Protein AF-A0A2G9XYY9-F1 (afdb_monomer_lite)

Sequence (119 aa):
TSRQIVRVVRNAGAKEIYFAISAPPIRNPCYYGIDMQTRSELIAREKSVEEIREVLKADALIYQTLDGLTRAIGKESFCRACFDGDYPTKIKGKEMLEIEEKRKKVTRKKTAGADLFDV

Structure (mmCIF, N/CA/C/O backbone):
data_AF-A0A2G9XYY9-F1
#
_entry.id   AF-A0A2G9XYY9-F1
#
loop_
_atom_site.group_PDB
_atom_site.id
_atom_site.type_symbol
_atom_site.label_atom_id
_atom_site.label_alt_id
_atom_site.label_comp_id
_atom_site.label_asym_id
_atom_site.label_entity_id
_atom_site.label_seq_id
_atom_site.pdbx_PDB_ins_code
_atom_site.Cartn_x
_atom_site.Cartn_y
_atom_site.Cartn_z
_atom_site.occupancy
_atom_site.B_iso_or_equiv
_atom_site.auth_seq_id
_atom_site.auth_comp_id
_atom_site.auth_asym_id
_atom_site.auth_atom_id
_atom_site.pdbx_PDB_model_num
ATOM 1 N N . THR A 1 1 ? 0.340 10.298 8.185 1.00 91.81 1 THR A N 1
ATOM 2 C CA . THR A 1 1 ? -1.094 10.416 7.848 1.00 91.81 1 THR A CA 1
ATOM 3 C C . THR A 1 1 ? -1.970 9.340 8.471 1.00 91.81 1 THR A C 1
ATOM 5 O O . THR A 1 1 ? -2.588 9.639 9.480 1.00 91.81 1 THR A O 1
ATOM 8 N N . SER A 1 2 ? -2.036 8.097 7.969 1.00 94.62 2 SER A N 1
ATOM 9 C CA . SER A 1 2 ? -3.070 7.127 8.407 1.00 94.62 2 SER A CA 1
ATOM 10 C C . SER A 1 2 ? -3.097 6.858 9.918 1.00 94.62 2 SER A C 1
ATOM 12 O O . SER A 1 2 ? -4.161 6.890 10.523 1.00 94.62 2 SER A O 1
ATOM 14 N N . ARG A 1 3 ? -1.933 6.720 10.569 1.00 95.25 3 ARG A N 1
ATOM 15 C CA . ARG A 1 3 ? -1.839 6.594 12.037 1.00 95.25 3 ARG A CA 1
ATOM 16 C C . ARG A 1 3 ? -2.410 7.811 12.786 1.00 95.25 3 ARG A C 1
ATOM 18 O O . ARG A 1 3 ? -3.004 7.658 13.847 1.00 95.25 3 ARG A O 1
ATOM 25 N N . GLN A 1 4 ? -2.235 9.022 12.250 1.00 96.94 4 GLN A N 1
ATOM 26 C CA . GLN A 1 4 ? -2.807 10.240 12.838 1.00 96.94 4 GLN A CA 1
ATOM 27 C C . GLN A 1 4 ? -4.328 10.266 12.665 1.00 96.94 4 GLN A C 1
ATOM 29 O O . GLN A 1 4 ? -5.018 10.638 13.606 1.00 96.94 4 GLN A O 1
ATOM 34 N N . ILE A 1 5 ? -4.845 9.811 11.517 1.00 97.44 5 ILE A N 1
ATOM 35 C CA . ILE A 1 5 ? -6.292 9.675 11.282 1.00 97.44 5 ILE A CA 1
ATOM 36 C C . ILE A 1 5 ? -6.899 8.712 12.304 1.00 97.44 5 ILE A C 1
ATOM 38 O O . ILE A 1 5 ? -7.850 9.079 12.986 1.00 97.44 5 ILE A O 1
ATOM 42 N N . VAL A 1 6 ? -6.306 7.525 12.482 1.00 97.25 6 VAL A N 1
ATOM 43 C CA . VAL A 1 6 ? -6.752 6.556 13.499 1.00 97.25 6 VAL A CA 1
ATOM 44 C C . VAL A 1 6 ? -6.750 7.184 14.897 1.00 97.25 6 VAL A C 1
ATOM 46 O O . VAL A 1 6 ? -7.718 7.035 15.636 1.00 97.25 6 VAL A O 1
ATOM 49 N N . ARG A 1 7 ? -5.705 7.946 15.249 1.00 97.12 7 ARG A N 1
ATOM 50 C CA . ARG A 1 7 ? -5.627 8.666 16.531 1.00 97.12 7 ARG A CA 1
ATOM 51 C C . ARG A 1 7 ? -6.758 9.685 16.700 1.00 97.12 7 ARG A C 1
ATOM 53 O O . ARG A 1 7 ? -7.386 9.703 17.751 1.00 97.12 7 ARG A O 1
ATOM 60 N N . VAL A 1 8 ? -7.021 10.517 15.691 1.00 97.94 8 VAL A N 1
ATOM 61 C CA . VAL A 1 8 ? -8.090 11.531 15.743 1.00 97.94 8 VAL A CA 1
ATOM 62 C C . VAL A 1 8 ? -9.458 10.868 15.903 1.00 97.94 8 VAL A C 1
ATOM 64 O O . VAL A 1 8 ? -10.220 11.253 16.784 1.00 97.94 8 VAL A O 1
ATOM 67 N N . VAL A 1 9 ? -9.741 9.830 15.113 1.00 97.75 9 VAL A N 1
ATOM 68 C CA . VAL A 1 9 ? -11.008 9.085 15.181 1.00 97.75 9 VAL A CA 1
ATOM 69 C C . VAL A 1 9 ? -11.178 8.402 16.541 1.00 97.75 9 VAL A C 1
ATOM 71 O O . VAL A 1 9 ? -12.265 8.429 17.113 1.00 97.75 9 VAL A O 1
ATOM 74 N N . ARG A 1 10 ? -10.103 7.842 17.111 1.00 97.12 10 ARG A N 1
ATOM 75 C CA . ARG A 1 10 ? -10.142 7.242 18.452 1.00 97.12 10 ARG A CA 1
ATOM 76 C C . ARG A 1 10 ? -10.448 8.279 19.527 1.00 97.12 10 ARG A C 1
ATOM 78 O O . ARG A 1 10 ? -11.303 8.037 20.372 1.00 97.12 10 ARG A O 1
ATOM 85 N N . ASN A 1 11 ? -9.784 9.432 19.474 1.00 97.62 11 ASN A N 1
ATOM 86 C CA . ASN A 1 11 ? -9.990 10.521 20.429 1.00 97.62 11 ASN A CA 1
ATOM 87 C C . ASN A 1 11 ? -11.410 11.104 20.359 1.00 97.62 11 ASN A C 1
ATOM 89 O O . ASN A 1 11 ? -11.893 11.638 21.351 1.00 97.62 11 ASN A O 1
ATOM 93 N N . ALA A 1 12 ? -12.093 10.963 19.220 1.00 98.12 12 ALA A N 1
ATOM 94 C CA . ALA A 1 12 ? -13.499 11.327 19.062 1.00 98.12 12 ALA A CA 1
ATOM 95 C C . ALA A 1 12 ? -14.484 10.319 19.698 1.00 98.12 12 ALA A C 1
ATOM 97 O O . ALA A 1 12 ? -15.692 10.519 19.612 1.00 98.12 12 ALA A O 1
ATOM 98 N N . GLY A 1 13 ? -13.999 9.242 20.331 1.00 98.19 13 GLY A N 1
ATOM 99 C CA . GLY A 1 13 ? -14.830 8.272 21.055 1.00 98.19 13 GLY A CA 1
ATOM 100 C C . GLY A 1 13 ? -15.205 7.016 20.264 1.00 98.19 13 GLY A C 1
ATOM 101 O O . GLY A 1 13 ? -16.095 6.277 20.682 1.00 98.19 13 GLY A O 1
ATOM 102 N N . ALA A 1 14 ?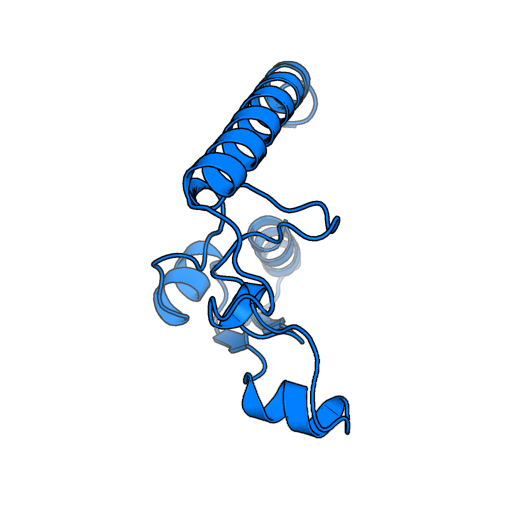 -14.549 6.740 19.131 1.00 98.31 14 ALA A N 1
ATOM 103 C CA . ALA A 1 14 ? -14.812 5.524 18.362 1.00 98.31 14 ALA A CA 1
ATOM 104 C C . ALA A 1 14 ? -14.470 4.249 19.161 1.00 98.31 14 ALA A C 1
ATOM 106 O O . ALA A 1 14 ? -13.325 4.054 19.587 1.00 98.31 14 ALA A O 1
ATOM 107 N N . LYS A 1 15 ? -15.455 3.348 19.308 1.00 98.19 15 LYS A N 1
ATOM 108 C CA . LYS A 1 15 ? -15.281 2.042 19.969 1.00 98.19 15 LYS A CA 1
ATOM 109 C C . LYS A 1 15 ? -14.321 1.140 19.193 1.00 98.19 15 LYS A C 1
ATOM 111 O O . LYS A 1 15 ? -13.408 0.573 19.781 1.00 98.19 15 LYS A O 1
ATOM 116 N N . GLU A 1 16 ? -14.495 1.060 17.879 1.00 98.38 16 GLU A N 1
ATOM 117 C CA . GLU A 1 16 ? -13.666 0.268 16.967 1.00 98.38 16 GLU A CA 1
ATOM 118 C C . GLU A 1 16 ? -13.381 1.065 15.689 1.00 98.38 16 GLU A C 1
ATOM 120 O O . GLU A 1 16 ? -14.191 1.891 15.262 1.00 98.38 16 GLU A O 1
ATOM 125 N N . ILE A 1 17 ? -12.217 0.836 15.086 1.00 98.38 17 ILE A N 1
ATOM 126 C CA . ILE A 1 17 ? -11.719 1.515 13.894 1.00 98.38 17 ILE A CA 1
ATOM 127 C C . ILE A 1 17 ? -11.264 0.461 12.888 1.00 98.38 17 ILE A C 1
ATOM 129 O O . ILE A 1 17 ? -10.208 -0.159 13.032 1.00 98.38 17 ILE A O 1
ATOM 133 N N . TYR A 1 18 ? -12.052 0.326 11.826 1.00 98.25 18 TYR A N 1
ATOM 134 C CA . TYR A 1 18 ? -11.772 -0.521 10.674 1.00 98.25 18 TYR A CA 1
ATOM 135 C C . TYR A 1 18 ? -11.195 0.353 9.560 1.00 98.25 18 TYR A C 1
ATOM 137 O O . TYR A 1 18 ? -11.857 1.273 9.079 1.00 98.25 18 TYR A O 1
ATOM 145 N N . PHE A 1 19 ? -9.952 0.097 9.157 1.00 98.00 19 PHE A N 1
ATOM 146 C CA . PHE A 1 19 ? -9.265 0.892 8.143 1.00 98.00 19 PHE A CA 1
ATOM 147 C C . PHE A 1 19 ? -9.194 0.109 6.827 1.00 98.00 19 PHE A C 1
ATOM 149 O O . PHE A 1 19 ? -8.500 -0.900 6.743 1.00 98.00 19 PHE A O 1
ATOM 156 N N . ALA A 1 20 ? -9.902 0.563 5.793 1.00 97.88 20 ALA A N 1
ATOM 157 C CA . ALA A 1 20 ? -9.919 -0.082 4.479 1.00 97.88 20 ALA A CA 1
ATOM 158 C C . ALA A 1 20 ? -9.199 0.776 3.430 1.00 97.88 20 ALA A C 1
ATOM 160 O O . ALA A 1 20 ? -9.451 1.975 3.312 1.00 97.88 20 ALA A O 1
ATOM 161 N N . ILE A 1 21 ? -8.303 0.161 2.662 1.00 97.75 21 ILE A N 1
ATOM 162 C CA . ILE A 1 21 ? -7.485 0.817 1.639 1.00 97.75 21 ILE A CA 1
ATOM 163 C C . ILE A 1 21 ? -7.879 0.270 0.267 1.00 97.75 21 ILE A C 1
ATOM 165 O O . ILE A 1 21 ? -7.818 -0.933 0.018 1.00 97.75 21 ILE A O 1
ATOM 169 N N . SER A 1 22 ? -8.249 1.171 -0.644 1.00 96.81 22 SER A N 1
ATOM 170 C CA . SER A 1 22 ? -8.749 0.856 -1.992 1.00 96.81 22 SER A CA 1
ATOM 171 C C . SER A 1 22 ? -7.677 0.390 -2.987 1.00 96.81 22 SER A C 1
ATOM 173 O O . SER A 1 22 ? -7.991 0.099 -4.138 1.00 96.81 22 SER A O 1
ATOM 175 N N . ALA A 1 23 ? -6.424 0.291 -2.552 1.00 96.62 23 ALA A N 1
ATOM 176 C CA . ALA A 1 23 ? -5.297 -0.199 -3.335 1.00 96.62 23 ALA A CA 1
ATOM 177 C C . ALA A 1 23 ? -4.616 -1.375 -2.616 1.00 96.62 23 ALA A C 1
ATOM 179 O O . ALA A 1 23 ? -4.716 -1.463 -1.391 1.00 96.62 23 ALA A O 1
ATOM 180 N N . PRO A 1 24 ? -3.897 -2.254 -3.333 1.00 97.69 24 PRO A N 1
ATOM 181 C CA . PRO A 1 24 ? -2.995 -3.215 -2.713 1.00 97.69 24 PRO A CA 1
ATOM 182 C C . PRO A 1 24 ? -1.860 -2.531 -1.935 1.00 97.69 24 PRO A C 1
ATOM 184 O O . PRO A 1 24 ? -1.574 -1.349 -2.162 1.00 97.69 24 PRO A O 1
ATOM 187 N N . PRO A 1 25 ? -1.171 -3.255 -1.034 1.00 97.62 25 PRO A N 1
ATOM 188 C CA . PRO A 1 25 ? -0.015 -2.714 -0.334 1.00 97.62 25 PRO A CA 1
ATOM 189 C C . PRO A 1 25 ? 1.060 -2.249 -1.322 1.00 97.62 25 PRO A C 1
ATOM 191 O O . PRO A 1 25 ? 1.522 -3.016 -2.166 1.00 97.62 25 PRO A O 1
ATOM 194 N N . ILE A 1 26 ? 1.470 -0.988 -1.205 1.00 97.50 26 ILE A N 1
ATOM 195 C CA . ILE A 1 26 ? 2.537 -0.409 -2.024 1.00 97.50 26 ILE A CA 1
ATOM 196 C C . ILE A 1 26 ? 3.883 -0.868 -1.466 1.00 97.50 26 ILE A C 1
ATOM 198 O O . ILE A 1 26 ? 4.298 -0.428 -0.391 1.00 97.50 26 ILE A O 1
ATOM 202 N N . ARG A 1 27 ? 4.568 -1.747 -2.198 1.00 96.25 27 ARG A N 1
ATOM 203 C CA . ARG A 1 27 ? 5.832 -2.364 -1.765 1.00 96.25 27 ARG A CA 1
ATOM 204 C C . ARG A 1 27 ? 7.053 -1.820 -2.491 1.00 96.25 27 ARG A C 1
ATOM 206 O O . ARG A 1 27 ? 8.162 -1.917 -1.965 1.00 96.25 27 ARG A O 1
ATOM 213 N N . ASN A 1 28 ? 6.847 -1.225 -3.663 1.00 95.69 28 ASN A N 1
ATOM 214 C CA . ASN A 1 28 ? 7.917 -0.741 -4.522 1.00 95.69 28 ASN A CA 1
ATOM 215 C C . ASN A 1 28 ? 7.668 0.713 -4.954 1.00 95.69 28 ASN A C 1
ATOM 217 O O . ASN A 1 28 ? 6.519 1.109 -5.170 1.00 95.69 28 ASN A O 1
ATOM 221 N N . PRO A 1 29 ? 8.728 1.526 -5.086 1.00 95.38 29 PRO A N 1
ATOM 222 C CA . PRO A 1 29 ? 8.614 2.896 -5.572 1.00 95.38 29 PRO A CA 1
ATOM 223 C C . PRO A 1 29 ? 8.329 2.936 -7.081 1.00 95.38 29 PRO A C 1
ATOM 225 O O . PRO A 1 29 ? 8.786 2.091 -7.850 1.00 95.38 29 PRO A O 1
ATOM 228 N N . CYS A 1 30 ? 7.616 3.957 -7.547 1.00 94.88 30 CYS A N 1
ATOM 229 C CA . CYS A 1 30 ? 7.466 4.200 -8.980 1.00 94.88 30 CYS A CA 1
ATOM 230 C C . CYS A 1 30 ? 8.731 4.855 -9.550 1.00 94.88 30 CYS A C 1
ATOM 232 O O . CYS A 1 30 ? 9.322 5.723 -8.908 1.00 94.88 30 CYS A O 1
ATOM 234 N N . TYR A 1 31 ? 9.100 4.509 -10.784 1.00 93.44 31 TYR A N 1
ATOM 235 C CA . TYR A 1 31 ? 10.180 5.159 -11.541 1.00 93.44 31 TYR A CA 1
ATOM 236 C C . TYR A 1 31 ? 9.688 5.824 -12.837 1.00 93.44 31 TYR A C 1
ATOM 238 O O . TYR A 1 31 ? 10.488 6.289 -13.640 1.00 93.44 31 TYR A O 1
ATOM 246 N N . TYR A 1 32 ? 8.368 5.904 -13.027 1.00 92.88 32 TYR A N 1
ATOM 247 C CA . TYR A 1 32 ? 7.716 6.394 -14.248 1.00 92.88 32 TYR A CA 1
ATOM 248 C C . TYR A 1 32 ? 7.008 7.743 -14.070 1.00 92.88 32 TYR A C 1
ATOM 250 O O . TYR A 1 32 ? 6.078 8.059 -14.802 1.00 92.88 32 TYR A O 1
ATOM 258 N N . GLY A 1 33 ? 7.429 8.538 -13.083 1.00 89.88 33 GLY A N 1
ATOM 259 C CA . GLY A 1 33 ? 6.952 9.914 -12.899 1.00 89.88 33 GLY A CA 1
ATOM 260 C C . GLY A 1 33 ? 5.903 10.119 -11.805 1.00 89.88 33 GLY A C 1
ATOM 261 O O . GLY A 1 33 ? 5.612 11.266 -11.484 1.00 89.88 33 GLY A O 1
ATOM 262 N N . ILE A 1 34 ? 5.387 9.059 -11.172 1.00 93.44 34 ILE A N 1
ATOM 263 C CA . ILE A 1 34 ? 4.604 9.216 -9.936 1.00 93.44 34 ILE A CA 1
ATOM 264 C C . ILE A 1 34 ? 5.564 9.535 -8.784 1.00 93.44 34 ILE A C 1
ATOM 266 O O . ILE A 1 34 ? 6.514 8.784 -8.529 1.00 93.44 34 ILE A O 1
ATOM 270 N N . ASP A 1 35 ? 5.320 10.654 -8.099 1.00 91.31 35 ASP A N 1
ATOM 271 C CA . ASP A 1 35 ? 6.072 11.035 -6.905 1.00 91.31 35 ASP A CA 1
ATOM 272 C C . ASP A 1 35 ? 5.697 10.115 -5.737 1.00 91.31 35 ASP A C 1
ATOM 274 O O . ASP A 1 35 ? 4.534 10.010 -5.349 1.00 91.31 35 ASP A O 1
ATOM 278 N N . MET A 1 36 ? 6.687 9.399 -5.211 1.00 91.25 36 MET A N 1
ATOM 279 C CA . MET A 1 36 ? 6.525 8.406 -4.153 1.00 91.25 36 MET A CA 1
ATOM 280 C C . MET A 1 36 ? 7.708 8.483 -3.199 1.00 91.25 36 MET A C 1
ATOM 282 O O . MET A 1 36 ? 8.810 8.876 -3.593 1.00 91.25 36 MET A O 1
ATOM 286 N N . GLN A 1 37 ? 7.489 8.053 -1.955 1.00 90.44 37 GLN A N 1
ATOM 287 C CA . GLN A 1 37 ? 8.588 7.889 -1.013 1.00 90.44 37 GLN A CA 1
ATOM 288 C C . GLN A 1 37 ? 9.589 6.837 -1.501 1.00 90.44 37 GLN A C 1
ATOM 290 O O . GLN A 1 37 ? 9.285 5.986 -2.343 1.00 90.44 37 GLN A O 1
ATOM 295 N N . THR A 1 38 ? 10.791 6.889 -0.938 1.00 92.31 38 THR A N 1
ATOM 296 C CA . THR A 1 38 ? 11.831 5.903 -1.220 1.00 92.31 38 THR A CA 1
ATOM 297 C C . THR A 1 38 ? 11.429 4.528 -0.719 1.00 92.31 38 THR A C 1
ATOM 299 O O . THR A 1 38 ? 10.630 4.391 0.212 1.00 92.31 38 THR A O 1
ATOM 302 N N . ARG A 1 39 ? 12.046 3.482 -1.268 1.00 91.12 39 ARG A N 1
ATOM 303 C CA . ARG A 1 39 ? 11.760 2.101 -0.866 1.00 91.12 39 ARG A CA 1
ATOM 304 C C . ARG A 1 39 ? 11.880 1.905 0.649 1.00 91.12 39 ARG A C 1
ATOM 306 O O . ARG A 1 39 ? 11.056 1.218 1.235 1.00 91.12 39 ARG A O 1
ATOM 313 N N . SER A 1 40 ? 12.874 2.518 1.297 1.00 90.81 40 SER A N 1
ATOM 314 C CA . SER A 1 40 ? 13.077 2.454 2.757 1.00 90.81 40 SER A CA 1
ATOM 315 C C . SER A 1 40 ? 11.980 3.119 3.591 1.00 90.81 40 SER A C 1
ATOM 317 O O . SER A 1 40 ? 11.833 2.784 4.760 1.00 90.81 40 SER A O 1
ATOM 319 N N . GLU A 1 41 ? 11.230 4.053 3.016 1.00 91.88 41 GLU A N 1
ATOM 320 C CA . GLU A 1 41 ? 10.179 4.805 3.708 1.00 91.88 41 GLU A CA 1
ATOM 321 C C . GLU A 1 41 ? 8.794 4.159 3.542 1.00 91.88 41 GLU A C 1
ATOM 323 O O . GLU A 1 41 ? 7.863 4.482 4.282 1.00 91.88 41 GLU A O 1
ATOM 328 N N . LEU A 1 42 ? 8.639 3.231 2.590 1.00 94.62 42 LEU A N 1
ATOM 329 C CA . LEU A 1 42 ? 7.389 2.509 2.375 1.00 94.62 42 LEU A CA 1
ATOM 330 C C . LEU A 1 42 ? 7.119 1.538 3.529 1.00 94.62 42 LEU A C 1
ATOM 332 O O . LEU A 1 42 ? 7.828 0.549 3.721 1.00 94.62 42 LEU A O 1
ATOM 336 N N . ILE A 1 43 ? 6.032 1.777 4.264 1.00 95.44 43 ILE A N 1
ATOM 337 C CA . ILE A 1 43 ? 5.647 0.956 5.420 1.00 95.44 43 ILE A CA 1
ATOM 338 C C . ILE A 1 43 ? 5.429 -0.521 5.061 1.00 95.44 43 ILE A C 1
ATOM 340 O O . ILE A 1 43 ? 5.779 -1.389 5.857 1.00 95.44 43 ILE A O 1
ATOM 344 N N . ALA A 1 44 ? 4.895 -0.793 3.867 1.00 96.25 44 ALA A N 1
ATOM 345 C CA . ALA A 1 44 ? 4.529 -2.130 3.407 1.00 96.25 44 ALA A CA 1
ATOM 346 C C . ALA A 1 44 ? 5.646 -2.861 2.643 1.00 96.25 44 ALA A C 1
ATOM 348 O O . ALA A 1 44 ? 5.425 -3.976 2.178 1.00 96.25 44 ALA A O 1
ATOM 349 N N . ARG A 1 45 ? 6.838 -2.257 2.516 1.00 94.69 45 ARG A N 1
ATOM 350 C CA . ARG A 1 45 ? 7.992 -2.855 1.822 1.00 94.69 45 ARG A CA 1
ATOM 351 C C . ARG A 1 45 ? 8.307 -4.262 2.343 1.00 94.69 45 ARG A C 1
ATOM 353 O O . ARG A 1 45 ? 8.527 -5.162 1.543 1.00 94.69 45 ARG A O 1
ATOM 360 N N . GLU A 1 46 ? 8.357 -4.419 3.666 1.00 91.88 46 GLU A N 1
ATOM 361 C CA . GLU A 1 46 ? 8.744 -5.671 4.347 1.00 91.88 46 GLU A CA 1
ATOM 362 C C . GLU A 1 46 ? 7.755 -6.097 5.438 1.00 91.88 46 GLU A C 1
ATOM 364 O O . GLU A 1 46 ? 7.916 -7.166 6.011 1.00 91.88 46 GLU A O 1
ATOM 369 N N . LYS A 1 47 ? 6.723 -5.290 5.713 1.00 95.88 47 LYS A N 1
ATOM 370 C CA . LYS A 1 47 ? 5.702 -5.618 6.711 1.00 95.88 47 LYS A CA 1
ATOM 371 C C . LYS A 1 47 ? 4.533 -6.375 6.089 1.00 95.88 47 LYS A C 1
ATOM 373 O O . LYS A 1 47 ? 4.043 -6.023 5.010 1.00 95.88 47 LYS A O 1
ATOM 378 N N . SER A 1 48 ? 4.049 -7.370 6.813 1.00 97.31 48 SER A N 1
ATOM 379 C CA . SER A 1 48 ? 2.746 -7.997 6.620 1.00 97.31 48 SER A CA 1
ATOM 380 C C . SER A 1 48 ? 1.606 -7.008 6.896 1.00 97.31 48 SER A C 1
ATOM 382 O O . SER A 1 48 ? 1.793 -5.956 7.508 1.00 97.31 48 SER A O 1
ATOM 384 N N . VAL A 1 49 ? 0.393 -7.342 6.446 1.00 97.06 49 VAL A N 1
ATOM 385 C CA . VAL A 1 49 ? -0.802 -6.521 6.719 1.00 97.06 49 VAL A CA 1
ATOM 386 C C . VAL A 1 49 ? -1.041 -6.381 8.223 1.00 97.06 49 VAL A C 1
ATOM 388 O O . VAL A 1 49 ? -1.395 -5.297 8.678 1.00 97.06 49 VAL A O 1
ATOM 391 N N . GLU A 1 50 ? -0.778 -7.437 8.989 1.00 98.00 50 GLU A N 1
ATOM 392 C CA . GLU A 1 50 ? -0.957 -7.439 10.439 1.00 98.00 50 GLU A CA 1
ATOM 393 C C . GLU A 1 50 ? 0.024 -6.488 11.137 1.00 98.00 50 GLU A C 1
ATOM 395 O O . GLU A 1 50 ? -0.390 -5.609 11.888 1.00 98.00 50 GLU A O 1
ATOM 400 N N . GLU A 1 51 ? 1.309 -6.541 10.785 1.00 98.25 51 GLU A N 1
ATOM 401 C CA . GLU A 1 51 ? 2.305 -5.601 11.320 1.00 98.25 51 GLU A CA 1
ATOM 402 C C . GLU A 1 51 ? 1.980 -4.144 10.943 1.00 98.25 51 GLU A C 1
ATOM 404 O O . GLU A 1 51 ? 2.228 -3.211 11.710 1.00 98.25 51 GLU A O 1
ATOM 409 N N . ILE A 1 52 ? 1.404 -3.903 9.758 1.00 98.00 52 ILE A N 1
ATOM 410 C CA . ILE A 1 52 ? 0.956 -2.556 9.374 1.00 98.00 52 ILE A CA 1
ATOM 411 C C . ILE A 1 52 ? -0.245 -2.127 10.225 1.00 98.00 52 ILE A C 1
ATOM 413 O O . ILE A 1 52 ? -0.276 -0.982 10.684 1.00 98.00 52 ILE A O 1
ATOM 417 N N . ARG A 1 53 ? -1.218 -3.018 10.462 1.00 98.19 53 ARG A N 1
ATOM 418 C CA . ARG A 1 53 ? -2.385 -2.757 11.321 1.00 98.19 53 ARG A CA 1
ATOM 419 C C . ARG A 1 53 ? -1.943 -2.300 12.708 1.00 98.19 53 ARG A C 1
ATOM 421 O O . ARG A 1 53 ? -2.436 -1.281 13.198 1.00 98.19 53 ARG A O 1
ATOM 428 N N . GLU A 1 54 ? -0.972 -2.994 13.295 1.00 98.00 54 GLU A N 1
ATOM 429 C CA . GLU A 1 54 ? -0.388 -2.654 14.594 1.00 98.00 54 GLU A CA 1
ATOM 430 C C . GLU A 1 54 ? 0.261 -1.265 14.593 1.00 98.00 54 GLU A C 1
ATOM 432 O O . GLU A 1 54 ? -0.005 -0.452 15.483 1.00 98.00 54 GLU A O 1
ATOM 437 N N . VAL A 1 55 ? 1.046 -0.935 13.559 1.00 96.56 55 VAL A N 1
ATOM 438 C CA . VAL A 1 55 ? 1.651 0.402 13.413 1.00 96.56 55 VAL A CA 1
ATOM 439 C C . VAL A 1 55 ? 0.584 1.497 13.305 1.00 96.56 55 VAL A C 1
ATOM 441 O O . VAL A 1 55 ? 0.759 2.593 13.850 1.00 96.56 55 VAL A O 1
ATOM 444 N N . LEU A 1 56 ? -0.521 1.225 12.605 1.00 96.50 56 LEU A N 1
ATOM 445 C CA . LEU A 1 56 ? -1.642 2.156 12.474 1.00 96.50 56 LEU A CA 1
ATOM 446 C C . LEU A 1 56 ? -2.479 2.273 13.753 1.00 96.50 56 LEU A C 1
ATOM 448 O O . LEU A 1 56 ? -3.101 3.318 13.944 1.00 96.50 56 LEU A O 1
ATOM 452 N N . LYS A 1 57 ? -2.452 1.256 14.625 1.00 97.06 57 LYS A N 1
ATOM 453 C CA . LYS A 1 57 ? -3.311 1.102 15.813 1.00 97.06 57 LYS A CA 1
ATOM 454 C C . LYS A 1 57 ? -4.809 1.004 15.482 1.00 97.06 57 LYS A C 1
ATOM 456 O O . LYS A 1 57 ? -5.648 1.505 16.233 1.00 97.06 57 LYS A O 1
ATOM 461 N N . ALA A 1 58 ? -5.129 0.399 14.340 1.00 98.00 58 ALA A N 1
ATOM 462 C CA . ALA A 1 58 ? -6.502 0.089 13.942 1.00 98.00 58 ALA A CA 1
ATOM 463 C C . ALA A 1 58 ? -6.928 -1.283 14.492 1.00 98.00 58 ALA A C 1
ATOM 465 O O . ALA A 1 58 ? -6.083 -2.159 14.691 1.00 98.00 58 ALA A O 1
ATOM 466 N N . ASP A 1 59 ? -8.228 -1.490 14.700 1.00 98.50 59 ASP A N 1
ATOM 467 C CA . ASP A 1 59 ? -8.762 -2.791 15.133 1.00 98.50 59 ASP A CA 1
ATOM 468 C C . ASP A 1 59 ? -8.761 -3.795 13.977 1.00 98.50 59 ASP A C 1
ATOM 470 O O . ASP A 1 59 ? -8.466 -4.969 14.169 1.00 98.50 59 ASP A O 1
ATOM 474 N N . ALA A 1 60 ? -8.976 -3.313 12.751 1.00 98.25 60 ALA A N 1
ATOM 475 C CA . ALA A 1 60 ? -8.820 -4.096 11.533 1.00 98.25 60 ALA A CA 1
ATOM 476 C C . ALA A 1 60 ? -8.189 -3.260 10.416 1.00 98.25 60 ALA A C 1
ATOM 478 O O . ALA A 1 60 ? -8.428 -2.053 10.310 1.00 98.25 60 ALA A O 1
ATOM 479 N N . LEU A 1 61 ? -7.414 -3.918 9.554 1.00 98.44 61 LEU A N 1
ATOM 480 C CA . LEU A 1 61 ? -6.846 -3.330 8.345 1.00 98.44 61 LEU A CA 1
ATOM 481 C C . LEU A 1 61 ? -7.168 -4.218 7.148 1.00 98.44 61 LEU A C 1
ATOM 483 O O . LEU A 1 61 ? -6.852 -5.405 7.145 1.00 98.44 61 LEU A O 1
ATOM 487 N N . ILE A 1 62 ? -7.771 -3.628 6.122 1.00 98.19 62 ILE A N 1
ATOM 488 C CA . ILE A 1 62 ? -8.154 -4.320 4.895 1.00 98.19 62 ILE A CA 1
ATOM 489 C C . ILE A 1 62 ? -7.478 -3.614 3.726 1.00 98.19 62 ILE A C 1
ATOM 491 O O . ILE A 1 62 ? -7.608 -2.403 3.562 1.00 98.19 62 ILE A O 1
ATOM 495 N N . TYR A 1 63 ? -6.775 -4.377 2.895 1.00 98.38 63 TYR A N 1
ATOM 496 C CA . TYR A 1 63 ? -6.268 -3.909 1.609 1.00 98.38 63 TYR A CA 1
ATOM 497 C C . TYR A 1 63 ? -7.078 -4.532 0.478 1.00 98.38 63 TYR A C 1
ATOM 499 O O . TYR A 1 63 ? -7.453 -5.703 0.547 1.00 98.38 63 TYR A O 1
ATOM 507 N N . GLN A 1 64 ? -7.282 -3.774 -0.596 1.00 97.88 64 GLN A N 1
ATOM 508 C CA . GLN A 1 64 ? -7.714 -4.348 -1.864 1.00 97.88 64 GLN A CA 1
ATOM 509 C C . GLN A 1 64 ? -6.680 -5.378 -2.352 1.00 97.88 64 GLN A C 1
ATOM 511 O O . GLN A 1 64 ? -5.471 -5.189 -2.221 1.00 97.88 64 GLN A O 1
ATOM 516 N N . THR A 1 65 ? -7.149 -6.475 -2.938 1.00 96.81 65 THR A N 1
ATOM 517 C CA . THR A 1 65 ? -6.271 -7.485 -3.549 1.00 96.81 65 THR A CA 1
ATOM 518 C C . THR A 1 65 ? -5.794 -7.017 -4.922 1.00 96.81 65 THR A C 1
ATOM 520 O O . THR A 1 65 ? -6.501 -6.278 -5.607 1.00 96.81 65 THR A O 1
ATOM 523 N N . LEU A 1 66 ? -4.609 -7.452 -5.361 1.00 95.00 66 LEU A N 1
ATOM 524 C CA . LEU A 1 66 ? -4.119 -7.104 -6.701 1.00 95.00 66 LEU A CA 1
ATOM 525 C C . LEU A 1 66 ? -5.054 -7.637 -7.800 1.00 95.00 66 LEU A C 1
ATOM 527 O O . LEU A 1 66 ? -5.368 -6.919 -8.750 1.00 95.00 66 LEU A O 1
ATOM 531 N N . ASP A 1 67 ? -5.579 -8.848 -7.622 1.00 94.81 67 ASP A N 1
ATOM 532 C CA . ASP A 1 67 ? -6.565 -9.434 -8.533 1.00 94.81 67 ASP A CA 1
ATOM 533 C C . ASP A 1 67 ? -7.886 -8.664 -8.503 1.00 94.81 67 ASP A C 1
ATOM 535 O O . ASP A 1 67 ? -8.483 -8.405 -9.546 1.00 94.81 67 ASP A O 1
ATOM 539 N N . GLY A 1 68 ? -8.339 -8.255 -7.314 1.00 95.69 68 GLY A N 1
ATOM 540 C CA . GLY A 1 68 ? -9.526 -7.421 -7.146 1.00 95.69 68 GLY A CA 1
ATOM 541 C C . GLY A 1 68 ? -9.388 -6.071 -7.842 1.00 95.69 68 GLY A C 1
ATOM 542 O O . GLY A 1 68 ? -10.308 -5.659 -8.544 1.00 95.69 68 GLY A O 1
ATOM 543 N N . LEU A 1 69 ? -8.224 -5.422 -7.722 1.00 95.81 69 LEU A N 1
ATOM 544 C CA . LEU A 1 69 ? -7.910 -4.195 -8.453 1.00 95.81 69 LEU A CA 1
ATOM 545 C C . LEU A 1 69 ? -7.922 -4.430 -9.971 1.00 95.81 69 LEU A C 1
ATOM 547 O O . LEU A 1 69 ? -8.515 -3.646 -10.706 1.00 95.81 69 LEU A O 1
ATOM 551 N N . THR A 1 70 ? -7.307 -5.521 -10.434 1.00 93.38 70 THR A N 1
ATOM 552 C CA . THR A 1 70 ? -7.248 -5.873 -11.862 1.00 93.38 70 THR A CA 1
ATOM 553 C C . THR A 1 70 ? -8.648 -6.071 -12.441 1.00 93.38 70 THR A C 1
ATOM 555 O O . THR A 1 70 ? -8.979 -5.480 -13.470 1.00 93.38 70 THR A O 1
ATOM 558 N N . ARG A 1 71 ? -9.513 -6.813 -11.735 1.00 95.19 71 ARG A N 1
ATOM 559 C CA . ARG A 1 71 ? -10.923 -6.981 -12.114 1.00 95.19 71 ARG A CA 1
ATOM 560 C C . ARG A 1 71 ? -11.686 -5.657 -12.116 1.00 95.1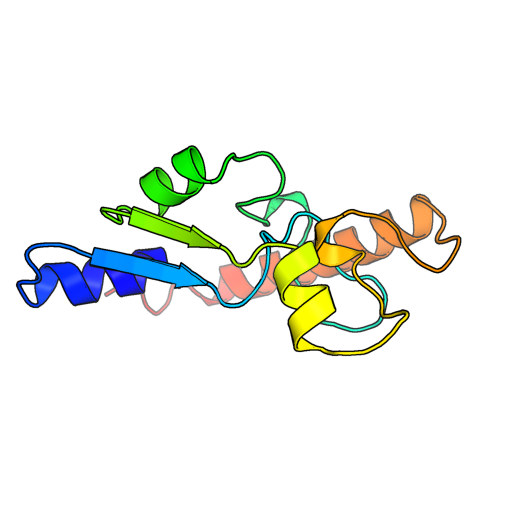9 71 ARG A C 1
ATOM 562 O O . ARG A 1 71 ? -12.449 -5.414 -13.041 1.00 95.19 71 ARG A O 1
ATOM 569 N N . ALA A 1 72 ? -11.479 -4.809 -11.106 1.00 95.75 72 ALA A N 1
ATOM 570 C CA . ALA A 1 72 ? -12.185 -3.534 -10.976 1.00 95.75 72 ALA A CA 1
ATOM 571 C C . ALA A 1 72 ? -11.826 -2.530 -12.084 1.00 95.75 72 ALA A C 1
ATOM 573 O O . ALA A 1 72 ? -12.685 -1.770 -12.518 1.00 95.75 72 ALA A O 1
ATOM 574 N N . ILE A 1 73 ? -10.572 -2.528 -12.550 1.00 95.75 73 ILE A N 1
ATOM 575 C CA . ILE A 1 73 ? -10.131 -1.673 -13.663 1.00 95.75 73 ILE A CA 1
ATOM 576 C C . ILE A 1 73 ? -10.694 -2.166 -15.004 1.00 95.75 73 ILE A C 1
ATOM 578 O O . ILE A 1 73 ? -10.937 -1.351 -15.894 1.00 95.75 73 ILE A O 1
ATOM 582 N N . GLY A 1 74 ? -10.882 -3.480 -15.168 1.00 94.19 74 GLY A N 1
ATOM 583 C CA . GLY A 1 74 ? -11.460 -4.062 -16.384 1.00 94.19 74 GLY A CA 1
ATOM 584 C C . GLY A 1 74 ? -10.566 -3.947 -17.624 1.00 94.19 74 GLY A C 1
ATOM 585 O O . GLY A 1 74 ? -11.069 -3.944 -18.743 1.00 94.19 74 GLY A O 1
ATOM 586 N N . LYS A 1 75 ? -9.244 -3.821 -17.443 1.00 91.19 75 LYS A N 1
ATOM 587 C CA . LYS A 1 75 ? -8.255 -3.798 -18.533 1.00 91.19 75 LYS A CA 1
ATOM 588 C C . LYS A 1 75 ? -7.347 -5.017 -18.460 1.00 91.19 75 LYS A C 1
ATOM 590 O O . LYS A 1 75 ? -6.947 -5.414 -17.370 1.00 91.19 75 LYS A O 1
ATOM 595 N N . GLU A 1 76 ? -6.966 -5.539 -19.625 1.00 79.06 76 GLU A N 1
ATOM 596 C CA . GLU A 1 76 ? -6.092 -6.715 -19.743 1.00 79.06 76 GLU A CA 1
ATOM 597 C C . GLU A 1 76 ? -4.680 -6.467 -19.197 1.00 79.06 76 GLU A C 1
ATOM 599 O O . GLU A 1 76 ? -4.082 -7.357 -18.598 1.00 79.06 76 GLU A O 1
ATOM 604 N N . SER A 1 77 ? -4.150 -5.247 -19.347 1.00 85.62 77 SER A N 1
ATOM 605 C CA . SER A 1 77 ? -2.828 -4.895 -18.825 1.00 85.62 77 SER A CA 1
ATOM 606 C C . SER A 1 77 ? -2.730 -3.432 -18.399 1.00 85.62 77 SER A C 1
ATOM 608 O O . SER A 1 77 ? -3.140 -2.526 -19.127 1.00 85.62 77 SER A O 1
ATOM 610 N N . PHE A 1 78 ? -2.113 -3.196 -17.245 1.00 93.50 78 PHE A N 1
ATOM 611 C CA . PHE A 1 78 ? -1.675 -1.884 -16.775 1.00 93.50 78 PHE A CA 1
ATOM 612 C C . PHE A 1 78 ? -0.439 -2.052 -15.884 1.00 93.50 78 PHE A C 1
ATOM 614 O O . PHE A 1 78 ? -0.165 -3.140 -15.377 1.00 93.50 78 PHE A O 1
ATOM 621 N N . CYS A 1 79 ? 0.323 -0.973 -15.688 1.00 94.69 79 CYS A N 1
ATOM 622 C CA . CYS A 1 79 ? 1.489 -1.012 -14.811 1.00 94.69 79 CYS A CA 1
ATOM 623 C C . CYS A 1 79 ? 1.055 -1.234 -13.356 1.00 94.69 79 CYS A C 1
ATOM 625 O O . CYS A 1 79 ? 0.311 -0.430 -12.792 1.00 94.69 79 CYS A O 1
ATOM 627 N N . ARG A 1 80 ? 1.558 -2.309 -12.747 1.00 95.50 80 ARG A N 1
ATOM 628 C CA . ARG A 1 80 ? 1.282 -2.704 -11.358 1.00 95.50 80 ARG A CA 1
ATOM 629 C C . ARG A 1 80 ? 2.549 -2.877 -10.510 1.00 95.50 80 ARG A C 1
ATOM 631 O O . ARG A 1 80 ? 2.461 -3.292 -9.356 1.00 95.50 80 ARG A O 1
ATOM 638 N N . ALA A 1 81 ? 3.687 -2.418 -11.039 1.00 95.81 81 ALA A N 1
ATOM 639 C CA . ALA A 1 81 ? 5.018 -2.540 -10.447 1.00 95.81 81 ALA A CA 1
ATOM 640 C C . ALA A 1 81 ? 5.109 -2.022 -9.001 1.00 95.81 81 ALA A C 1
ATOM 642 O O . ALA A 1 81 ? 5.822 -2.587 -8.175 1.00 95.81 81 ALA A O 1
ATOM 643 N N . CYS A 1 82 ? 4.354 -0.974 -8.649 1.00 96.38 82 CYS A N 1
ATOM 644 C CA . CYS A 1 82 ? 4.328 -0.448 -7.280 1.00 96.38 82 CYS A CA 1
ATOM 645 C C . CYS A 1 82 ? 3.838 -1.485 -6.246 1.00 96.38 82 CYS A C 1
ATOM 647 O O . CYS A 1 82 ? 4.165 -1.379 -5.061 1.00 96.38 82 CYS A O 1
ATOM 649 N N . PHE A 1 83 ? 3.067 -2.484 -6.684 1.00 96.25 83 PHE A N 1
ATOM 650 C CA . PHE A 1 83 ? 2.483 -3.528 -5.843 1.00 96.25 83 PHE A CA 1
ATOM 651 C C . PHE A 1 83 ? 3.280 -4.838 -5.894 1.00 96.25 83 PHE A C 1
ATOM 653 O O . PHE A 1 83 ? 3.543 -5.418 -4.840 1.00 96.25 83 PHE A O 1
ATOM 660 N N . ASP A 1 84 ? 3.672 -5.293 -7.089 1.00 95.06 84 ASP A N 1
ATOM 661 C CA . ASP A 1 84 ? 4.301 -6.609 -7.306 1.00 95.06 84 ASP A CA 1
ATOM 662 C C . ASP A 1 84 ? 5.787 -6.559 -7.691 1.00 95.06 84 ASP A C 1
ATOM 664 O O . ASP A 1 84 ? 6.484 -7.562 -7.575 1.00 95.06 84 ASP A O 1
ATOM 668 N N . GLY A 1 85 ? 6.295 -5.390 -8.076 1.00 93.75 85 GLY A N 1
ATOM 669 C CA . GLY A 1 85 ? 7.689 -5.189 -8.470 1.00 93.75 85 GLY A CA 1
ATOM 670 C C . GLY A 1 85 ? 7.992 -5.573 -9.917 1.00 93.75 85 GLY A C 1
ATOM 671 O O . GLY A 1 85 ? 9.154 -5.490 -10.310 1.00 93.75 85 GLY A O 1
ATOM 672 N N . ASP A 1 86 ? 6.985 -5.956 -10.708 1.00 93.50 86 ASP A N 1
ATOM 673 C CA . ASP A 1 86 ? 7.159 -6.275 -12.125 1.00 93.50 86 ASP A CA 1
ATOM 674 C C . ASP A 1 86 ? 7.113 -4.993 -12.965 1.00 93.50 86 ASP A C 1
ATOM 676 O O . ASP A 1 86 ? 6.054 -4.457 -13.311 1.00 93.50 86 ASP A O 1
ATOM 680 N N . TYR A 1 87 ? 8.295 -4.433 -13.220 1.00 93.94 87 TYR A N 1
ATOM 681 C CA . TYR A 1 87 ? 8.441 -3.208 -13.996 1.00 93.94 87 TYR A CA 1
ATOM 682 C C . TYR A 1 87 ? 8.355 -3.516 -15.502 1.00 93.94 87 TYR A C 1
ATOM 684 O O . TYR A 1 87 ? 9.182 -4.269 -16.014 1.00 93.94 87 TYR A O 1
ATOM 692 N N . PRO A 1 88 ? 7.437 -2.874 -16.256 1.00 92.00 88 PRO A N 1
ATOM 693 C C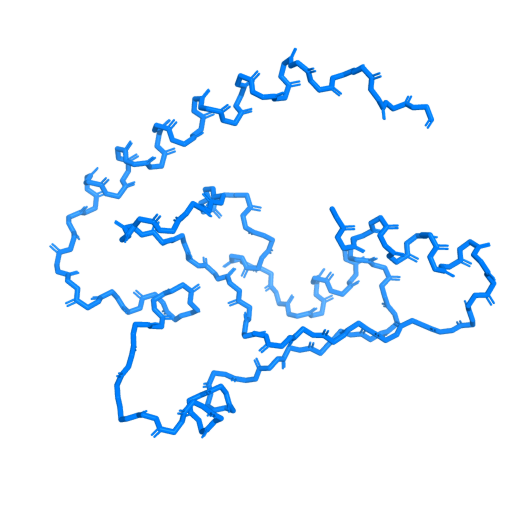A . PRO A 1 88 ? 7.240 -3.126 -17.688 1.00 92.00 88 PRO A CA 1
ATOM 694 C C . PRO A 1 88 ? 8.429 -2.715 -18.570 1.00 92.00 88 PRO A C 1
ATOM 696 O O . PRO A 1 88 ? 8.433 -2.988 -19.768 1.00 92.00 88 PRO A O 1
ATOM 699 N N . THR A 1 89 ? 9.436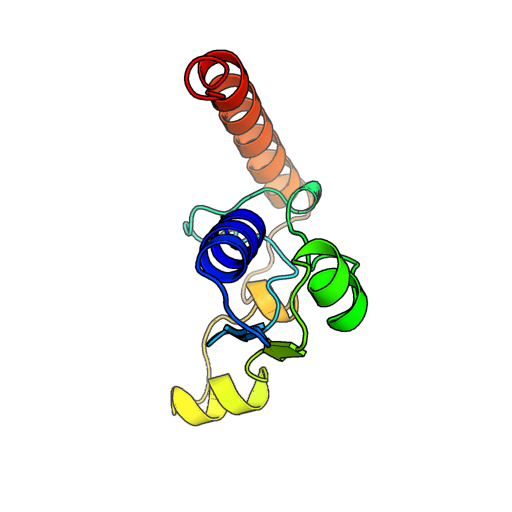 -2.036 -18.014 1.00 91.31 89 THR A N 1
ATOM 700 C CA . THR A 1 89 ? 10.660 -1.667 -18.728 1.00 91.31 89 THR A CA 1
ATOM 701 C C . THR A 1 89 ? 11.896 -2.209 -18.019 1.00 91.31 89 THR A C 1
ATOM 703 O O . THR A 1 89 ? 11.942 -2.331 -16.795 1.00 91.31 89 THR A O 1
ATOM 706 N N . LYS A 1 90 ? 12.949 -2.483 -18.797 1.00 85.50 90 LYS A N 1
ATOM 707 C CA . LYS A 1 90 ? 14.261 -2.896 -18.284 1.00 85.50 90 LYS A CA 1
ATOM 708 C C . LYS A 1 90 ? 15.013 -1.693 -17.705 1.00 85.50 90 LYS A C 1
ATOM 710 O O . LYS A 1 90 ? 15.964 -1.209 -18.313 1.00 85.50 90 LYS A O 1
ATOM 715 N N . ILE A 1 91 ? 14.572 -1.190 -16.555 1.00 80.94 91 ILE A N 1
ATOM 716 C CA . ILE A 1 91 ? 15.323 -0.175 -15.808 1.00 80.94 91 ILE A CA 1
ATOM 717 C C . ILE A 1 91 ? 16.545 -0.846 -15.182 1.00 80.94 91 ILE A C 1
ATOM 719 O O . ILE A 1 91 ? 16.432 -1.883 -14.524 1.00 80.94 91 ILE A O 1
ATOM 723 N N . LYS A 1 92 ? 17.726 -0.253 -15.360 1.00 82.81 92 LYS A N 1
ATOM 724 C CA . LYS A 1 92 ? 18.945 -0.756 -14.720 1.00 82.81 92 LYS A CA 1
ATOM 725 C C . LYS A 1 92 ? 18.920 -0.413 -13.233 1.00 82.81 92 LYS A C 1
ATOM 727 O O . LYS A 1 92 ? 18.554 0.695 -12.852 1.00 82.81 92 LYS A O 1
ATOM 732 N N . GLY A 1 93 ? 19.425 -1.311 -12.384 1.00 83.69 93 GLY A N 1
ATOM 733 C CA . GLY A 1 93 ? 19.497 -1.067 -10.935 1.00 83.69 93 GLY A CA 1
ATOM 734 C C . GLY A 1 93 ? 20.200 0.249 -10.566 1.00 83.69 93 GLY A C 1
ATOM 735 O O . GLY A 1 93 ? 19.788 0.924 -9.630 1.00 83.69 93 GLY A O 1
ATOM 736 N N . LYS A 1 94 ? 21.195 0.676 -11.356 1.00 87.25 94 LYS A N 1
ATOM 737 C CA . LYS A 1 94 ? 21.868 1.973 -11.182 1.00 87.25 94 LYS A CA 1
ATOM 738 C C . LYS A 1 94 ? 20.911 3.166 -11.333 1.00 87.25 94 LYS A C 1
ATOM 740 O O . LYS A 1 94 ? 20.945 4.069 -10.508 1.00 87.25 94 LYS A O 1
ATOM 745 N N . GLU A 1 95 ? 20.036 3.150 -12.337 1.00 88.25 95 GLU A N 1
ATOM 746 C CA . GLU A 1 95 ? 19.073 4.235 -12.589 1.00 88.25 95 GLU A CA 1
ATOM 747 C C . GLU A 1 95 ? 18.048 4.331 -11.452 1.00 88.25 95 GLU A C 1
ATOM 749 O O . GLU A 1 95 ? 17.745 5.425 -10.975 1.00 88.25 95 GLU A O 1
ATOM 754 N N . MET A 1 96 ? 17.574 3.182 -10.952 1.00 88.19 96 MET A N 1
ATOM 755 C CA . MET A 1 96 ? 16.698 3.128 -9.775 1.00 88.19 96 MET A CA 1
ATOM 756 C C . MET A 1 96 ? 17.367 3.764 -8.551 1.00 88.19 96 MET A C 1
ATOM 758 O O . MET A 1 96 ? 16.753 4.580 -7.865 1.00 88.19 96 MET A O 1
ATOM 762 N N . LEU A 1 97 ? 18.635 3.424 -8.291 1.00 88.06 97 LEU A N 1
ATOM 763 C CA . LEU A 1 97 ? 19.399 3.962 -7.162 1.00 88.06 97 LEU A CA 1
ATOM 764 C C . LEU A 1 97 ? 19.602 5.476 -7.274 1.00 88.06 97 LEU A C 1
ATOM 766 O O . LEU A 1 97 ? 19.411 6.186 -6.290 1.00 88.06 97 LEU A O 1
ATOM 770 N N . GLU A 1 98 ? 19.920 5.982 -8.465 1.00 91.00 98 GLU A N 1
ATOM 771 C CA . GLU A 1 98 ? 20.080 7.421 -8.697 1.00 91.00 98 GLU A CA 1
ATOM 772 C C . GLU A 1 98 ? 18.780 8.197 -8.431 1.00 91.00 98 GLU A C 1
ATOM 774 O O . GLU A 1 98 ? 18.811 9.277 -7.831 1.00 91.00 98 GLU A O 1
ATOM 779 N N . ILE A 1 99 ? 17.626 7.658 -8.844 1.00 90.19 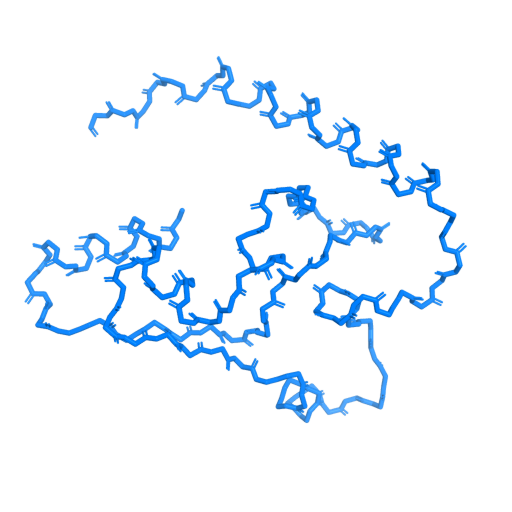99 ILE A N 1
ATOM 780 C CA . ILE A 1 99 ? 16.316 8.266 -8.564 1.00 90.19 99 ILE A CA 1
ATOM 781 C C . ILE A 1 99 ? 16.038 8.266 -7.055 1.00 90.19 99 ILE A C 1
ATOM 783 O O . ILE A 1 99 ? 15.636 9.289 -6.496 1.00 90.19 99 ILE A O 1
ATOM 787 N N . GLU A 1 100 ? 16.291 7.147 -6.377 1.00 90.62 100 GLU A N 1
ATOM 788 C CA . GLU A 1 100 ? 16.092 7.022 -4.931 1.00 90.62 100 GLU A CA 1
ATOM 789 C C . GLU A 1 100 ? 17.004 7.974 -4.139 1.00 90.62 100 GLU A C 1
ATOM 791 O O . GLU A 1 100 ? 16.553 8.620 -3.193 1.00 90.62 100 GLU A O 1
ATOM 796 N N . GLU A 1 101 ? 18.271 8.134 -4.529 1.00 90.19 101 GLU A N 1
ATOM 797 C CA . GLU A 1 101 ? 19.185 9.094 -3.899 1.00 90.19 101 GLU A CA 1
ATOM 798 C C . GLU A 1 101 ? 18.722 10.541 -4.065 1.00 90.19 101 GLU A C 1
ATOM 800 O O . GLU A 1 101 ? 18.771 11.327 -3.110 1.00 90.19 101 GLU A O 1
ATOM 805 N N . LYS A 1 102 ? 18.242 10.901 -5.262 1.00 89.06 102 LYS A N 1
ATOM 806 C CA . LYS A 1 102 ? 17.659 12.224 -5.515 1.00 89.06 102 LYS A CA 1
ATOM 807 C C . LYS A 1 102 ? 16.447 12.459 -4.612 1.00 89.06 102 LYS A C 1
ATOM 809 O O . LYS A 1 102 ? 16.366 13.517 -3.989 1.00 89.06 102 LYS A O 1
ATOM 814 N N . ARG A 1 103 ? 15.569 11.461 -4.449 1.00 90.50 103 ARG A N 1
ATOM 815 C CA . ARG A 1 103 ? 14.417 11.524 -3.531 1.00 90.50 103 ARG A CA 1
ATOM 816 C C . ARG A 1 103 ? 14.837 11.717 -2.074 1.00 90.50 103 ARG A C 1
ATOM 818 O O . ARG A 1 103 ? 14.339 12.636 -1.430 1.00 90.50 103 ARG A O 1
ATOM 825 N N . LYS A 1 104 ? 15.826 10.963 -1.571 1.00 84.75 104 LYS A N 1
ATOM 826 C CA . LYS A 1 104 ? 16.334 11.121 -0.187 1.00 84.75 104 LYS A CA 1
ATOM 827 C C . LYS A 1 104 ? 16.811 12.544 0.110 1.00 84.75 104 LYS A C 1
ATOM 829 O O . LYS A 1 104 ? 16.573 13.057 1.204 1.00 84.75 104 LYS A O 1
ATOM 834 N N . LYS A 1 105 ? 17.489 13.190 -0.847 1.00 77.06 105 LYS A N 1
ATOM 835 C CA . LYS A 1 105 ? 17.968 14.578 -0.700 1.00 77.06 105 LYS A CA 1
ATOM 836 C C . LYS A 1 105 ? 16.808 15.570 -0.581 1.00 77.06 105 LYS A C 1
ATOM 838 O O . LYS A 1 105 ? 16.905 16.519 0.194 1.00 77.06 105 LYS A O 1
ATOM 843 N N . VAL A 1 106 ? 15.714 15.336 -1.307 1.00 74.19 106 VAL A N 1
ATOM 844 C CA . VAL A 1 106 ? 14.492 16.150 -1.221 1.00 74.19 106 VAL A CA 1
ATOM 845 C C . VAL A 1 106 ? 13.785 15.929 0.115 1.00 74.19 106 VAL A C 1
ATOM 847 O O . VAL A 1 106 ? 13.454 16.908 0.782 1.00 74.19 106 VAL A O 1
ATOM 850 N N . THR A 1 107 ? 13.614 14.676 0.552 1.00 68.00 107 THR A N 1
ATOM 851 C CA . THR A 1 107 ? 12.969 14.365 1.838 1.00 68.00 107 THR A CA 1
ATOM 852 C C . THR A 1 107 ? 13.726 14.994 3.010 1.00 68.00 107 THR A C 1
ATOM 854 O O . THR A 1 107 ? 13.106 15.675 3.819 1.00 68.00 107 THR A O 1
ATOM 857 N N . ARG A 1 108 ? 15.065 14.871 3.061 1.00 64.94 108 ARG A N 1
ATOM 858 C CA . ARG A 1 108 ? 15.901 15.486 4.115 1.00 64.94 108 ARG A CA 1
ATOM 859 C C . ARG A 1 108 ? 15.760 17.008 4.189 1.00 64.94 108 ARG A C 1
ATOM 861 O O . ARG A 1 108 ? 15.769 17.562 5.281 1.00 64.94 108 ARG A O 1
ATOM 868 N N . LYS A 1 109 ? 15.617 17.687 3.045 1.00 61.59 109 LYS A N 1
ATOM 869 C CA . LYS A 1 109 ? 15.369 19.137 3.020 1.00 61.59 109 LYS A CA 1
ATOM 870 C C . LYS A 1 109 ? 13.974 19.501 3.537 1.00 61.59 109 LYS A C 1
ATOM 872 O O . LYS A 1 109 ? 13.838 20.546 4.159 1.00 61.59 109 LYS A O 1
ATOM 877 N N . LYS A 1 110 ? 12.958 18.663 3.296 1.00 59.16 110 LYS A N 1
ATOM 878 C CA . LYS A 1 110 ? 11.589 18.891 3.792 1.00 59.16 110 LYS A CA 1
ATOM 879 C C . LYS A 1 110 ? 11.483 18.695 5.306 1.00 59.16 110 LYS A C 1
ATOM 881 O O . LYS A 1 110 ? 10.873 19.530 5.960 1.00 59.16 110 LYS A O 1
ATOM 886 N N . THR A 1 111 ? 12.083 17.643 5.870 1.00 57.97 111 THR A N 1
ATOM 887 C CA . THR A 1 111 ? 12.053 17.411 7.327 1.00 57.97 111 THR A CA 1
ATOM 888 C C . THR A 1 111 ? 12.815 18.475 8.109 1.00 57.97 111 THR A C 1
ATOM 890 O O . THR A 1 111 ? 12.316 1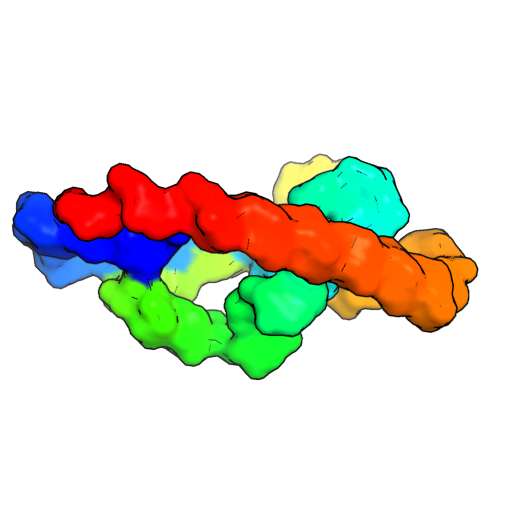8.911 9.133 1.00 57.97 111 THR A O 1
ATOM 893 N N . ALA A 1 112 ? 13.934 18.989 7.588 1.00 53.28 112 ALA A N 1
ATOM 894 C CA . ALA A 1 112 ? 14.657 20.104 8.212 1.00 53.28 112 ALA A CA 1
ATOM 895 C C . ALA A 1 112 ? 13.851 21.424 8.293 1.00 53.28 112 ALA A C 1
ATOM 897 O O . ALA A 1 112 ? 14.277 22.351 8.973 1.00 53.28 112 ALA A O 1
ATOM 898 N N . GLY A 1 113 ? 12.715 21.530 7.592 1.00 45.75 113 GLY A N 1
ATOM 899 C CA . GLY A 1 113 ? 11.799 22.674 7.665 1.00 45.75 113 GLY A CA 1
ATOM 900 C C . GLY A 1 113 ? 10.440 22.366 8.307 1.00 45.75 113 GLY A C 1
ATOM 901 O O . GLY A 1 113 ? 9.597 23.256 8.349 1.00 45.75 113 GLY A O 1
ATOM 902 N N . ALA A 1 114 ? 10.194 21.130 8.761 1.00 47.12 114 ALA A N 1
ATOM 903 C CA . ALA A 1 114 ? 8.885 20.679 9.249 1.00 47.12 114 ALA A CA 1
ATOM 904 C C . ALA A 1 114 ? 8.735 20.703 10.783 1.00 47.12 114 ALA A C 1
ATOM 906 O O . ALA A 1 114 ? 7.624 20.498 11.268 1.00 47.12 114 ALA A O 1
ATOM 907 N N . ASP A 1 115 ? 9.792 21.034 11.533 1.00 39.41 115 ASP A N 1
ATOM 908 C CA . ASP A 1 115 ? 9.794 21.132 13.008 1.00 39.41 115 ASP A CA 1
ATOM 909 C C . ASP A 1 115 ? 8.943 22.304 13.568 1.00 39.41 115 ASP A C 1
ATOM 911 O O . ASP A 1 115 ? 9.043 22.647 14.742 1.00 39.41 115 ASP A O 1
ATOM 915 N N . LEU A 1 116 ? 8.096 22.943 12.749 1.00 42.28 116 LEU A N 1
ATOM 916 C CA . LEU A 1 116 ? 7.284 24.107 13.134 1.00 42.28 116 LEU A CA 1
ATOM 917 C C . LEU A 1 116 ? 5.813 23.793 13.486 1.00 42.28 116 LEU A C 1
ATOM 919 O O . LEU A 1 116 ? 5.082 24.716 13.833 1.00 42.28 116 LEU A O 1
ATOM 923 N N . PHE A 1 117 ? 5.356 22.536 13.391 1.00 34.12 117 PHE A N 1
ATOM 924 C CA . PHE A 1 117 ? 3.937 22.173 13.588 1.00 34.12 117 PHE A CA 1
ATOM 925 C C . PHE A 1 117 ? 3.705 20.903 14.429 1.00 34.12 117 PHE A C 1
ATOM 927 O O . PHE A 1 117 ? 2.765 20.153 14.168 1.00 34.12 117 PHE A O 1
ATOM 934 N N . ASP A 1 118 ? 4.525 20.673 15.454 1.00 34.28 118 ASP A N 1
ATOM 935 C CA . ASP A 1 118 ? 4.206 19.725 16.532 1.00 34.28 118 ASP A CA 1
ATOM 936 C C . ASP A 1 118 ? 3.743 20.498 17.786 1.00 34.28 118 ASP A C 1
ATOM 938 O O . ASP A 1 118 ? 4.489 20.659 18.752 1.00 34.28 118 ASP A O 1
ATOM 942 N N . VAL A 1 119 ? 2.497 20.995 17.744 1.00 37.25 119 VAL A N 1
ATOM 943 C CA . VAL A 1 119 ? 1.702 21.426 18.916 1.00 37.25 119 VAL A CA 1
ATOM 944 C C . VAL A 1 119 ? 0.442 20.572 18.984 1.00 37.25 119 VAL A C 1
ATOM 946 O O . VAL A 1 119 ? -0.221 20.427 17.930 1.00 37.25 119 VAL A O 1
#

Radius of gyration: 16.93 Å; chains: 1; bounding box: 37×34×41 Å

pLDDT: mean 89.06, std 15.03, range [34.12, 98.5]

Secondary structure (DSSP, 8-state):
-HHHHHHHHHHTT-S--EEEESS----S---SS-----GGG-TTTT--HHHHHHHHT-SEEEE--HHHHHHHHT-S----HHHH---SS---HHHHHHHHHHHHHHHHHHHTTTTT---

Foldseek 3Di:
DLLVVLVVVVVVPDPAFAAEEAAAQQQADDPPPDDDAANVPRPRVPDDQVVVCVVSVHPHYHYQDPVNVVVVVVDPDDDPCRHVVDGPDDDDPVSSVVVNVVNVVVVVVVVVVPVPPPD